Protein AF-A0A9D5KEK4-F1 (afdb_monomer_lite)

pLDDT: mean 74.72, std 20.8, range [31.23, 97.44]

Radius of gyration: 23.12 Å; chains: 1; bounding box: 61×32×65 Å

Structure (mmCIF, N/CA/C/O backbone):
data_AF-A0A9D5KEK4-F1
#
_entry.id   AF-A0A9D5KEK4-F1
#
loop_
_atom_site.group_PDB
_atom_site.id
_atom_site.type_symbol
_atom_site.label_atom_id
_atom_site.label_alt_id
_atom_site.label_comp_id
_atom_site.label_asym_id
_atom_site.label_entity_id
_atom_site.label_seq_id
_atom_site.pdbx_PDB_ins_code
_atom_site.Cartn_x
_atom_site.Cartn_y
_atom_site.Cartn_z
_atom_site.occupancy
_atom_site.B_iso_or_equiv
_atom_site.auth_seq_id
_atom_site.auth_comp_id
_atom_site.auth_asym_id
_atom_site.auth_atom_id
_atom_site.pdbx_PDB_model_num
ATOM 1 N N . MET A 1 1 ? -48.066 13.139 40.649 1.00 48.78 1 MET A N 1
ATOM 2 C CA . MET A 1 1 ? -47.129 12.711 39.585 1.00 48.78 1 MET A CA 1
ATOM 3 C C . MET A 1 1 ? -46.039 11.845 40.211 1.00 48.78 1 MET A C 1
ATOM 5 O O . MET A 1 1 ? -45.263 12.362 41.004 1.00 48.78 1 MET A O 1
ATOM 9 N N . LYS A 1 2 ? -46.014 10.528 39.958 1.00 44.62 2 LYS A N 1
ATOM 10 C CA . LYS A 1 2 ? -44.965 9.641 40.497 1.00 44.62 2 LYS A CA 1
ATOM 11 C C . LYS A 1 2 ? -43.700 9.808 39.648 1.00 44.62 2 LYS A C 1
ATOM 13 O O . LYS A 1 2 ? -43.729 9.503 38.459 1.00 44.62 2 LYS A O 1
ATOM 18 N N . LYS A 1 3 ? -42.611 10.319 40.236 1.00 53.19 3 LYS A N 1
ATOM 19 C CA . LYS A 1 3 ? -41.287 10.326 39.596 1.00 53.19 3 LYS A CA 1
ATOM 20 C C . LYS A 1 3 ? -40.907 8.869 39.316 1.00 53.19 3 LYS A C 1
ATOM 22 O O . LYS A 1 3 ? -40.836 8.079 40.253 1.00 53.19 3 LYS A O 1
ATOM 27 N N . LYS A 1 4 ? -40.703 8.502 38.046 1.00 56.31 4 LYS A N 1
ATOM 28 C CA . LYS A 1 4 ? -40.084 7.218 37.692 1.00 56.31 4 LYS A CA 1
ATOM 29 C C . LYS A 1 4 ? -38.668 7.241 38.266 1.00 56.31 4 LYS A C 1
ATOM 31 O O . LYS A 1 4 ? -37.812 7.949 37.746 1.00 56.31 4 LYS A O 1
ATOM 36 N N . GLN A 1 5 ? -38.449 6.537 39.373 1.00 57.06 5 GLN A N 1
ATOM 37 C CA . GLN A 1 5 ? -37.105 6.248 39.858 1.00 57.06 5 GLN A CA 1
ATOM 38 C C . GLN A 1 5 ? -36.418 5.409 38.785 1.00 57.06 5 GLN A C 1
ATOM 40 O O . GLN A 1 5 ? -36.847 4.294 38.494 1.00 57.06 5 GLN A O 1
ATOM 45 N N . VAL A 1 6 ? -35.396 5.983 38.152 1.00 58.31 6 VAL A N 1
ATOM 46 C CA . VAL A 1 6 ? -34.471 5.211 37.324 1.00 58.31 6 VAL A CA 1
ATOM 47 C C . VAL A 1 6 ? -33.789 4.220 38.274 1.00 58.31 6 VAL A C 1
ATOM 49 O O . VAL A 1 6 ? -33.265 4.667 39.297 1.00 58.31 6 VAL A O 1
ATOM 52 N N . PRO A 1 7 ? -33.840 2.903 38.013 1.00 56.53 7 PRO A N 1
ATOM 53 C CA . PRO A 1 7 ? -33.252 1.914 38.908 1.00 56.53 7 PRO A CA 1
ATOM 54 C C . PRO A 1 7 ? -31.764 2.204 39.124 1.00 56.53 7 PRO A C 1
ATOM 56 O O . PRO A 1 7 ? -31.010 2.295 38.161 1.00 56.53 7 PRO A O 1
ATOM 59 N N . THR A 1 8 ? -31.325 2.321 40.377 1.00 55.31 8 THR A N 1
ATOM 60 C CA . THR A 1 8 ? -29.922 2.580 40.755 1.00 55.31 8 THR A CA 1
ATOM 61 C C . THR A 1 8 ? -28.940 1.544 40.172 1.00 55.31 8 THR A C 1
ATOM 63 O O . THR A 1 8 ? -27.781 1.872 39.935 1.00 55.31 8 THR A O 1
ATOM 66 N N . GLN A 1 9 ? -29.414 0.332 39.850 1.00 57.62 9 GLN A N 1
ATOM 67 C CA . GLN A 1 9 ? -28.657 -0.726 39.157 1.00 57.62 9 GLN A CA 1
ATOM 68 C C . GLN A 1 9 ? -28.170 -0.336 37.749 1.00 57.62 9 GLN A C 1
ATOM 70 O O . GLN A 1 9 ? -27.091 -0.746 37.339 1.00 57.62 9 GLN A O 1
ATOM 75 N N . LEU A 1 10 ? -28.893 0.52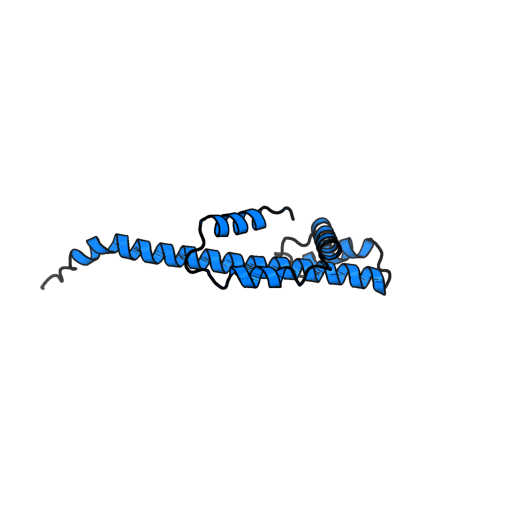6 37.022 1.00 58.00 10 LEU A N 1
ATOM 76 C CA . LEU A 1 10 ? -28.435 1.010 35.709 1.00 58.00 10 LEU A CA 1
ATOM 77 C C . LEU A 1 10 ? -27.110 1.779 35.804 1.00 58.00 10 LEU A C 1
ATOM 79 O O . LEU A 1 10 ? -26.331 1.764 34.857 1.00 58.00 10 LEU A O 1
ATOM 83 N N . PHE A 1 11 ? -26.844 2.438 36.935 1.00 59.72 11 PHE A N 1
ATOM 84 C CA . PHE A 1 11 ? -25.613 3.199 37.142 1.00 59.72 11 PHE A CA 1
ATOM 85 C C . PHE A 1 11 ? -24.455 2.338 37.667 1.00 59.72 11 PHE A C 1
ATOM 87 O O . PHE A 1 11 ? -23.307 2.664 37.365 1.00 59.72 11 PHE A O 1
ATOM 94 N N . SER A 1 12 ? -24.721 1.247 38.403 1.00 67.62 12 SER A N 1
ATOM 95 C CA . SER A 1 12 ? -23.669 0.309 38.840 1.00 67.62 12 SER A CA 1
ATOM 96 C C . SER A 1 12 ? -23.114 -0.518 37.686 1.00 67.62 12 SER A C 1
ATOM 98 O O . SER A 1 12 ? -21.916 -0.786 37.652 1.00 67.62 12 SER A O 1
ATOM 100 N N . ASP A 1 13 ? -23.968 -0.866 36.722 1.00 83.12 13 ASP A N 1
ATOM 101 C CA . ASP A 1 13 ? -23.608 -1.770 35.624 1.00 83.12 13 ASP A CA 1
ATOM 102 C C . ASP A 1 13 ? -23.098 -1.003 34.392 1.00 83.12 13 ASP A C 1
ATOM 104 O O . ASP A 1 13 ? -22.471 -1.570 33.494 1.00 83.12 13 ASP A O 1
ATOM 108 N N . TYR A 1 14 ? -23.303 0.318 34.364 1.00 91.25 14 TYR A N 1
ATOM 109 C CA . TYR A 1 14 ? -22.871 1.190 33.275 1.00 91.25 14 TYR A CA 1
ATOM 110 C C . TYR A 1 14 ? -21.358 1.143 32.990 1.00 91.25 14 TYR A C 1
ATOM 112 O O . TYR A 1 14 ? -21.000 1.073 31.815 1.00 91.25 14 TYR A O 1
ATOM 120 N N . PRO A 1 15 ? -20.437 1.146 33.981 1.00 92.31 15 PRO A N 1
ATOM 121 C CA . PRO A 1 15 ? -19.005 1.027 33.703 1.00 92.31 15 PRO A CA 1
ATOM 122 C C . PRO A 1 15 ? -18.634 -0.290 33.010 1.00 92.31 15 PRO A C 1
ATOM 124 O O . PRO A 1 15 ? -17.781 -0.281 32.122 1.00 92.31 15 PRO A O 1
ATOM 127 N N . ALA A 1 16 ? -19.290 -1.397 33.374 1.00 91.88 16 ALA A N 1
ATOM 128 C CA . ALA A 1 16 ? -19.087 -2.695 32.734 1.00 91.88 16 ALA A CA 1
ATOM 129 C C . ALA A 1 16 ? -19.624 -2.689 31.295 1.00 91.88 16 ALA A C 1
ATOM 131 O O . ALA A 1 16 ? -18.895 -3.041 30.369 1.00 91.88 16 ALA A O 1
ATOM 132 N N . PHE A 1 17 ? -20.845 -2.182 31.093 1.00 92.00 17 PHE A N 1
ATOM 133 C CA . PHE A 1 17 ? -21.439 -1.997 29.766 1.00 92.00 17 PHE A CA 1
ATOM 134 C C . PHE A 1 17 ? -20.573 -1.104 28.861 1.00 92.00 17 PHE A C 1
ATOM 136 O O . PHE A 1 17 ? -20.270 -1.454 27.721 1.00 92.00 17 PHE A O 1
ATOM 143 N N . LEU A 1 18 ? -20.100 0.034 29.376 1.00 94.69 18 LEU A N 1
ATOM 144 C CA . LEU A 1 18 ? -19.199 0.935 28.659 1.00 94.69 18 LEU A CA 1
ATOM 145 C C . LEU A 1 18 ? -17.851 0.271 28.347 1.00 94.69 18 LEU A C 1
ATOM 147 O O . LEU A 1 18 ? -17.285 0.513 27.279 1.00 94.69 18 LEU A O 1
ATOM 151 N N . GLY A 1 19 ? -17.334 -0.555 29.259 1.00 95.38 19 GLY A N 1
ATOM 152 C CA . GLY A 1 19 ? -16.145 -1.375 29.036 1.00 95.38 19 GLY A CA 1
ATOM 153 C C . GLY A 1 19 ? -16.322 -2.323 27.851 1.00 95.38 19 GLY A C 1
ATOM 154 O O . GLY A 1 19 ? -15.487 -2.329 26.949 1.00 95.38 19 GLY A O 1
ATOM 155 N N . GLU A 1 20 ? -17.447 -3.037 27.797 1.00 95.44 20 GLU A N 1
ATOM 156 C CA . GLU A 1 20 ? -17.766 -3.948 26.696 1.00 95.44 20 GLU A CA 1
ATOM 157 C C . GLU A 1 20 ? -17.872 -3.213 25.350 1.00 95.44 20 GLU A C 1
ATOM 159 O O . GLU A 1 20 ? -17.299 -3.646 24.347 1.00 95.44 20 GLU A O 1
ATOM 164 N N . ILE A 1 21 ? -18.551 -2.061 25.319 1.00 96.19 21 ILE A N 1
ATOM 165 C CA . ILE A 1 21 ? -18.666 -1.247 24.102 1.00 96.19 21 ILE A CA 1
ATOM 166 C C . ILE A 1 21 ? -17.293 -0.746 23.637 1.00 96.19 21 ILE A C 1
ATOM 168 O O . ILE A 1 21 ? -16.984 -0.828 22.446 1.00 96.19 21 ILE A O 1
ATOM 172 N N . ARG A 1 22 ? -16.440 -0.263 24.550 1.00 95.62 22 ARG A N 1
ATOM 173 C CA . ARG A 1 22 ? -15.076 0.178 24.208 1.00 95.62 22 ARG A CA 1
ATOM 174 C C . ARG A 1 22 ? -14.245 -0.952 23.616 1.00 95.62 22 ARG A C 1
ATOM 176 O O . ARG A 1 22 ? -13.535 -0.717 22.640 1.00 95.62 22 ARG A O 1
ATOM 183 N N . GLU A 1 23 ? -14.344 -2.153 24.176 1.00 94.56 23 GLU A N 1
ATOM 184 C CA . GLU A 1 23 ? -13.596 -3.308 23.682 1.00 94.56 23 GLU A CA 1
ATOM 185 C C . GLU A 1 23 ? -14.050 -3.703 22.274 1.00 94.56 23 GLU A C 1
ATOM 187 O O . GLU A 1 23 ? -13.234 -3.858 21.365 1.00 94.56 23 GLU A O 1
ATOM 192 N N . ARG A 1 24 ? -15.367 -3.736 22.036 1.00 93.69 24 ARG A N 1
ATOM 193 C CA . ARG A 1 24 ? -15.931 -3.986 20.701 1.00 93.69 24 ARG A CA 1
ATOM 194 C C . ARG A 1 24 ? -15.471 -2.943 19.677 1.00 93.69 24 ARG A C 1
ATOM 196 O O . ARG A 1 24 ? -15.128 -3.320 18.555 1.00 93.69 24 ARG A O 1
ATOM 203 N N . ILE A 1 25 ? -15.422 -1.661 20.053 1.00 87.88 25 ILE A N 1
ATOM 204 C CA . ILE A 1 25 ? -14.928 -0.575 19.187 1.00 87.88 25 ILE A CA 1
ATOM 205 C C . ILE A 1 25 ? -13.452 -0.787 18.841 1.00 87.88 25 ILE A C 1
ATOM 207 O O . ILE A 1 25 ? -13.101 -0.767 17.662 1.00 87.88 25 ILE A O 1
ATOM 211 N N . ARG A 1 26 ? -12.593 -1.029 19.838 1.00 88.19 26 ARG A N 1
ATOM 212 C CA . ARG A 1 26 ? -11.154 -1.253 19.620 1.00 88.19 26 ARG A CA 1
ATOM 213 C C . ARG A 1 26 ? -10.909 -2.458 18.724 1.00 88.19 26 ARG A C 1
ATOM 215 O O . ARG A 1 26 ? -10.183 -2.362 17.740 1.00 88.19 26 ARG A O 1
ATOM 222 N N . SER A 1 27 ? -11.583 -3.565 19.015 1.00 83.69 27 SER A N 1
ATOM 223 C CA . SER A 1 27 ? -11.511 -4.788 18.223 1.00 83.69 27 SER A CA 1
ATOM 224 C C . SER A 1 27 ? -11.941 -4.551 16.765 1.00 83.69 27 SER A C 1
ATOM 226 O O . SER A 1 27 ? -11.284 -5.015 15.832 1.00 83.69 27 SER A O 1
ATOM 228 N N . ALA A 1 28 ? -13.007 -3.774 16.542 1.00 82.94 28 ALA A N 1
ATOM 229 C CA . ALA A 1 28 ? -13.450 -3.402 15.199 1.00 82.94 28 ALA A CA 1
ATOM 230 C C . ALA A 1 28 ? -12.440 -2.508 14.463 1.00 82.94 28 ALA A C 1
ATOM 232 O O . ALA A 1 28 ? -12.171 -2.749 13.287 1.00 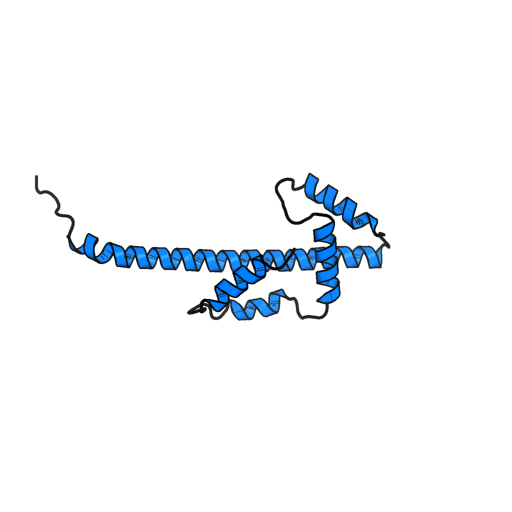82.94 28 ALA A O 1
ATOM 233 N N . GLN A 1 29 ? -11.847 -1.524 15.145 1.00 78.94 29 GLN A N 1
ATOM 234 C CA . GLN A 1 29 ? -10.809 -0.660 14.573 1.00 78.94 29 GLN A CA 1
ATOM 235 C C . GLN A 1 29 ? -9.569 -1.457 14.165 1.00 78.94 29 GLN A C 1
ATOM 237 O O . GLN A 1 29 ? -9.068 -1.273 13.062 1.00 78.94 29 GLN A O 1
ATOM 242 N N . VAL A 1 30 ? -9.114 -2.387 15.009 1.00 83.38 30 VAL A N 1
ATOM 243 C CA . VAL A 1 30 ? -7.972 -3.258 14.702 1.00 83.38 30 VAL A CA 1
ATOM 244 C C . VAL A 1 30 ? -8.247 -4.095 13.452 1.00 83.38 30 VAL A C 1
ATOM 246 O O . VAL A 1 30 ? -7.432 -4.100 12.530 1.00 83.38 30 VAL A O 1
ATOM 249 N N . ARG A 1 31 ? -9.417 -4.746 13.365 1.00 84.81 31 ARG A N 1
ATOM 250 C CA . ARG A 1 31 ? -9.802 -5.511 12.165 1.00 84.81 31 ARG A CA 1
ATOM 251 C C . ARG A 1 31 ? -9.854 -4.641 10.911 1.00 84.81 31 ARG A C 1
ATOM 253 O O . ARG A 1 31 ? -9.369 -5.064 9.866 1.00 84.81 31 ARG A O 1
ATOM 260 N N . ALA A 1 32 ? -10.415 -3.436 11.013 1.00 74.06 32 ALA A N 1
ATOM 261 C CA . ALA A 1 32 ? -10.476 -2.502 9.894 1.00 74.06 32 ALA A CA 1
ATOM 262 C C . ALA A 1 32 ? -9.070 -2.095 9.423 1.00 74.06 32 ALA A C 1
ATOM 264 O O . 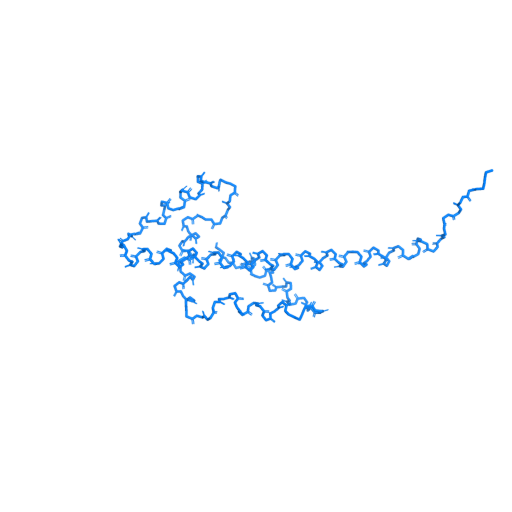ALA A 1 32 ? -8.786 -2.165 8.230 1.00 74.06 32 ALA A O 1
ATOM 265 N N . SER A 1 33 ? -8.170 -1.757 10.351 1.00 76.50 33 SER A N 1
ATOM 266 C CA . SER A 1 33 ? -6.779 -1.419 10.036 1.00 76.50 33 SER A CA 1
ATOM 267 C C . SER A 1 33 ? -6.041 -2.574 9.359 1.00 76.50 33 SER A C 1
ATOM 269 O O . SER A 1 33 ? -5.328 -2.352 8.385 1.00 76.50 33 SER A O 1
ATOM 271 N N . PHE A 1 34 ? -6.238 -3.815 9.816 1.00 80.44 34 PHE A N 1
ATOM 272 C CA . PHE A 1 34 ? -5.656 -4.988 9.159 1.00 80.44 34 PHE A CA 1
ATOM 273 C C . PHE A 1 34 ? -6.169 -5.184 7.734 1.00 80.44 34 PHE A C 1
ATOM 275 O O . PHE A 1 34 ? -5.368 -5.430 6.834 1.00 80.44 34 PHE A O 1
ATOM 282 N N . ALA A 1 35 ? -7.481 -5.056 7.523 1.00 79.62 35 ALA A N 1
ATOM 283 C CA . ALA A 1 35 ? -8.073 -5.182 6.196 1.00 79.62 35 ALA A CA 1
ATOM 284 C C . ALA A 1 35 ? -7.526 -4.110 5.240 1.00 79.62 35 ALA A C 1
ATOM 286 O O . ALA A 1 35 ? -7.073 -4.439 4.148 1.00 79.62 35 ALA A O 1
ATOM 287 N N . VAL A 1 36 ? -7.474 -2.848 5.678 1.00 80.62 36 VAL A N 1
ATOM 288 C CA . VAL A 1 36 ? -6.913 -1.744 4.882 1.00 80.62 36 VAL A CA 1
ATOM 289 C C . VAL A 1 36 ? -5.432 -1.972 4.577 1.00 80.62 36 VAL A C 1
ATOM 291 O O . VAL A 1 36 ? -5.017 -1.835 3.429 1.00 80.62 36 VAL A O 1
ATOM 294 N N . ASN A 1 37 ? -4.630 -2.367 5.569 1.00 82.88 37 ASN A N 1
ATOM 295 C CA . ASN A 1 37 ? -3.203 -2.624 5.367 1.00 82.88 37 ASN A CA 1
ATOM 296 C C . ASN A 1 37 ? -2.957 -3.778 4.387 1.00 82.88 37 ASN A C 1
ATOM 298 O O . ASN A 1 37 ? -2.042 -3.694 3.569 1.00 82.88 37 ASN A O 1
ATOM 302 N N . ARG A 1 38 ? -3.778 -4.835 4.437 1.00 82.88 38 ARG A N 1
ATOM 303 C CA . ARG A 1 38 ? -3.712 -5.955 3.488 1.00 82.88 38 ARG A CA 1
ATOM 304 C C . ARG A 1 38 ? -3.938 -5.472 2.057 1.00 82.88 38 ARG A C 1
ATOM 306 O O . ARG A 1 38 ? -3.122 -5.774 1.189 1.00 82.88 38 ARG A O 1
ATOM 313 N N . GLU A 1 39 ? -4.986 -4.683 1.831 1.00 86.06 39 GLU A N 1
ATOM 314 C CA . GLU A 1 39 ? -5.282 -4.129 0.505 1.00 86.06 39 GLU A CA 1
ATOM 315 C C . GLU A 1 39 ? -4.183 -3.171 0.021 1.00 86.06 39 GLU A C 1
ATOM 317 O O . GLU A 1 39 ? -3.785 -3.230 -1.140 1.00 86.06 39 GLU A O 1
ATOM 322 N N . LEU A 1 40 ? -3.613 -2.344 0.905 1.00 86.62 40 LEU A N 1
ATOM 323 C CA . LEU A 1 40 ? -2.500 -1.455 0.550 1.00 86.62 40 LEU A CA 1
ATOM 324 C C . LEU A 1 40 ? -1.242 -2.226 0.131 1.00 86.62 40 LEU A C 1
ATOM 326 O O . LEU A 1 40 ? -0.621 -1.887 -0.876 1.00 86.62 40 LEU A O 1
ATOM 330 N N . ILE A 1 41 ? -0.868 -3.272 0.872 1.00 86.56 41 ILE A N 1
ATOM 331 C CA . ILE A 1 41 ? 0.290 -4.112 0.532 1.00 86.56 41 ILE A CA 1
ATOM 332 C C . ILE A 1 41 ? 0.072 -4.795 -0.821 1.00 86.56 41 ILE A C 1
ATOM 334 O O . ILE A 1 41 ? 0.985 -4.810 -1.651 1.00 86.56 41 ILE A O 1
ATOM 338 N N . GLN A 1 42 ? -1.130 -5.328 -1.056 1.00 87.81 42 GLN A N 1
ATOM 339 C CA . GLN A 1 42 ? -1.474 -5.965 -2.324 1.00 87.81 42 GLN A CA 1
ATOM 340 C C . GLN A 1 42 ? -1.413 -4.963 -3.482 1.00 87.81 42 GLN A C 1
ATOM 342 O O . GLN A 1 42 ? -0.766 -5.236 -4.491 1.00 87.81 42 GLN A O 1
ATOM 347 N N . LEU A 1 43 ? -1.995 -3.773 -3.311 1.00 90.69 43 LEU A N 1
ATOM 348 C CA . LEU A 1 43 ? -1.954 -2.703 -4.305 1.00 90.69 43 LEU A CA 1
ATOM 349 C C . LEU A 1 43 ? -0.514 -2.308 -4.654 1.00 90.69 43 LEU A C 1
ATOM 351 O O . LEU A 1 43 ? -0.168 -2.181 -5.826 1.00 90.69 43 LEU A O 1
ATOM 355 N N . TYR A 1 44 ? 0.351 -2.139 -3.656 1.00 92.69 44 TYR A N 1
ATOM 356 C CA . TYR A 1 44 ? 1.750 -1.773 -3.880 1.00 92.69 44 TYR A CA 1
ATOM 357 C C . TYR A 1 44 ? 2.535 -2.868 -4.604 1.00 92.69 44 TYR A C 1
ATOM 359 O O . TYR A 1 44 ? 3.348 -2.564 -5.480 1.00 92.69 44 TYR A O 1
ATOM 367 N N . TRP A 1 45 ? 2.277 -4.138 -4.284 1.00 91.44 45 TRP A N 1
ATOM 368 C CA . TRP A 1 45 ? 2.861 -5.263 -5.011 1.00 91.44 45 TRP A CA 1
ATOM 369 C C . TRP A 1 45 ? 2.391 -5.292 -6.473 1.00 91.44 45 TRP A C 1
ATOM 371 O O . TRP A 1 45 ? 3.204 -5.445 -7.386 1.00 91.44 45 TRP A O 1
ATOM 381 N N . ASP A 1 46 ? 1.094 -5.081 -6.704 1.00 94.88 46 ASP A N 1
ATOM 382 C CA . ASP A 1 46 ? 0.473 -5.054 -8.031 1.00 94.88 46 ASP A CA 1
ATOM 383 C C . ASP A 1 46 ? 1.023 -3.916 -8.897 1.00 94.88 46 ASP A C 1
ATOM 385 O O . ASP A 1 46 ? 1.393 -4.134 -10.052 1.00 94.88 46 ASP A O 1
ATOM 389 N N . VAL A 1 47 ? 1.158 -2.714 -8.336 1.00 94.94 47 VAL A N 1
ATOM 390 C CA . VAL A 1 47 ? 1.771 -1.572 -9.029 1.00 94.94 47 VAL A CA 1
ATOM 391 C C . VAL A 1 47 ? 3.228 -1.872 -9.378 1.00 94.94 47 VAL A C 1
ATOM 393 O O . VAL A 1 47 ? 3.649 -1.649 -10.513 1.00 94.94 47 VAL A O 1
ATOM 396 N N . GLY A 1 48 ? 3.995 -2.442 -8.444 1.00 93.94 48 GLY A N 1
ATOM 397 C CA . GLY A 1 48 ? 5.367 -2.876 -8.704 1.00 93.94 48 GLY A CA 1
ATOM 398 C C . GLY A 1 48 ? 5.469 -3.879 -9.855 1.00 93.94 48 GLY A C 1
ATOM 399 O O . GLY A 1 48 ? 6.317 -3.724 -10.738 1.00 93.94 48 GLY A O 1
ATOM 400 N N . ARG A 1 49 ? 4.563 -4.863 -9.882 1.00 94.69 49 ARG A N 1
ATOM 401 C CA . ARG A 1 49 ? 4.437 -5.864 -10.950 1.00 94.69 49 ARG A CA 1
ATOM 402 C C . ARG A 1 49 ? 4.173 -5.233 -12.308 1.00 94.69 49 ARG A C 1
ATOM 404 O O . ARG A 1 49 ? 4.844 -5.589 -13.275 1.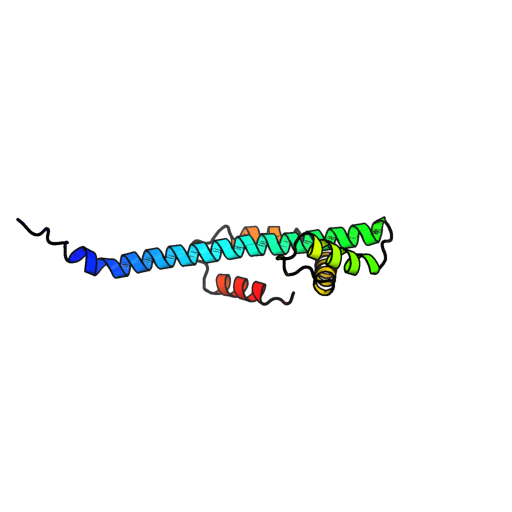00 94.69 49 ARG A O 1
ATOM 411 N N . LEU A 1 50 ? 3.225 -4.300 -12.379 1.00 94.75 50 LEU A N 1
ATOM 412 C CA . LEU A 1 50 ? 2.888 -3.597 -13.618 1.00 94.75 50 LEU A CA 1
ATOM 413 C C . LEU A 1 50 ? 4.070 -2.773 -14.133 1.00 94.75 50 LEU A C 1
ATOM 415 O O . LEU A 1 50 ? 4.381 -2.835 -15.321 1.00 94.75 50 LEU A O 1
ATOM 419 N N . ILE A 1 51 ? 4.775 -2.067 -13.242 1.00 93.62 51 ILE A N 1
ATOM 420 C CA . ILE A 1 51 ? 5.970 -1.304 -13.618 1.00 93.62 51 ILE A CA 1
ATOM 421 C C . ILE A 1 51 ? 7.024 -2.239 -14.220 1.00 93.62 51 ILE A C 1
ATOM 423 O O . ILE A 1 51 ? 7.478 -1.983 -15.331 1.00 93.62 51 ILE A O 1
ATOM 427 N N . VAL A 1 52 ? 7.396 -3.328 -13.533 1.00 92.00 52 VAL A N 1
ATOM 428 C CA . VAL A 1 52 ? 8.399 -4.279 -14.053 1.00 92.00 52 VAL A CA 1
ATOM 429 C C . VAL A 1 52 ? 7.956 -4.866 -15.395 1.00 92.00 52 VAL A C 1
ATOM 431 O O . VAL A 1 52 ? 8.722 -4.834 -16.353 1.00 92.00 52 VAL A O 1
ATOM 434 N N . SER A 1 53 ? 6.702 -5.312 -15.502 1.00 90.19 53 SER A N 1
ATOM 435 C CA . SER A 1 53 ? 6.177 -5.930 -16.723 1.00 90.19 53 SER A CA 1
ATOM 436 C C . SER A 1 53 ? 6.256 -5.007 -17.942 1.00 90.19 53 SER A C 1
ATOM 438 O O . SER A 1 53 ? 6.644 -5.456 -19.022 1.00 90.19 53 SER A O 1
ATOM 440 N N . VAL A 1 54 ? 5.933 -3.721 -17.790 1.00 88.44 54 VAL A N 1
ATOM 441 C CA . VAL A 1 54 ? 5.991 -2.755 -18.899 1.00 88.44 54 VAL A CA 1
ATOM 442 C C . VAL A 1 54 ? 7.434 -2.374 -19.247 1.00 88.44 54 VAL A C 1
ATOM 444 O O . VAL A 1 54 ? 7.756 -2.222 -20.428 1.00 88.44 54 VAL A O 1
ATOM 447 N N . GLN A 1 55 ? 8.323 -2.262 -18.251 1.00 88.81 55 GLN A N 1
ATOM 448 C CA . GLN A 1 55 ? 9.749 -2.024 -18.509 1.00 88.81 55 GLN A CA 1
ATOM 449 C C . GLN A 1 55 ? 10.389 -3.191 -19.277 1.00 88.81 55 GLN A C 1
ATOM 451 O O . GLN A 1 55 ? 11.158 -2.941 -20.204 1.00 88.81 55 GLN A O 1
ATOM 456 N N . ASP A 1 56 ? 10.026 -4.433 -18.945 1.00 85.06 5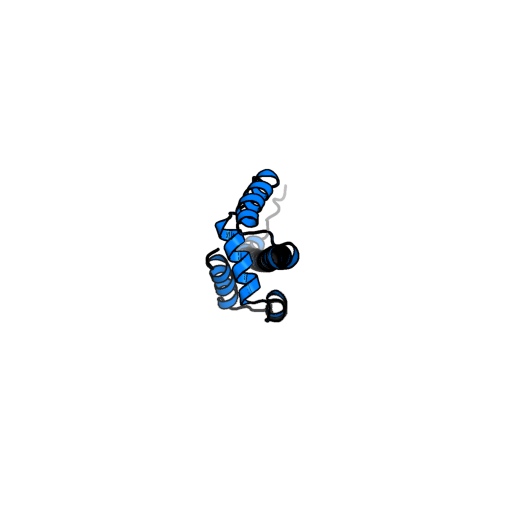6 ASP A N 1
ATOM 457 C CA . ASP A 1 56 ? 10.572 -5.640 -19.577 1.00 85.06 56 ASP A CA 1
ATOM 458 C C . ASP A 1 56 ? 10.001 -5.890 -20.986 1.00 85.06 56 ASP A C 1
ATOM 460 O O . ASP A 1 56 ? 10.722 -6.342 -21.872 1.00 85.06 56 ASP A O 1
ATOM 464 N N . SER A 1 57 ? 8.712 -5.602 -21.212 1.00 81.06 57 SER A N 1
ATOM 465 C CA . SER A 1 57 ? 8.026 -5.923 -22.479 1.00 81.06 57 SER A CA 1
ATOM 466 C C . SER A 1 57 ? 8.131 -4.838 -23.550 1.00 81.06 57 SER A C 1
ATOM 468 O O . SER A 1 57 ? 8.269 -5.155 -24.729 1.00 81.06 57 SER A O 1
ATOM 470 N N . VAL A 1 58 ? 8.059 -3.562 -23.162 1.00 76.19 58 VAL A N 1
ATOM 471 C CA . VAL A 1 58 ? 7.989 -2.427 -24.104 1.00 76.19 58 VAL A CA 1
ATOM 472 C C . VAL A 1 58 ? 9.273 -1.591 -24.078 1.00 76.19 58 VAL A C 1
ATOM 474 O O . VAL A 1 58 ? 9.424 -0.645 -24.849 1.00 76.19 58 VAL A O 1
ATOM 477 N N . GLY A 1 59 ? 10.217 -1.909 -23.185 1.00 73.38 59 GLY A N 1
ATOM 478 C CA . GLY A 1 59 ? 11.481 -1.181 -23.065 1.00 73.38 59 GLY A CA 1
ATOM 479 C C . GLY A 1 59 ? 11.306 0.246 -22.546 1.00 73.38 59 GLY A C 1
ATOM 480 O O . GLY A 1 59 ? 12.142 1.112 -22.814 1.00 73.38 59 GLY A O 1
ATOM 481 N N . TRP A 1 60 ? 10.217 0.527 -21.819 1.00 77.50 60 TRP A N 1
ATOM 482 C CA . TRP A 1 60 ? 10.006 1.837 -21.209 1.00 77.50 60 TRP A CA 1
ATOM 483 C C . TRP A 1 60 ? 11.131 2.095 -20.202 1.00 77.50 60 TRP A C 1
ATOM 485 O O . TRP A 1 60 ? 11.205 1.485 -19.134 1.00 77.50 60 TRP A O 1
ATOM 495 N N . GLY A 1 61 ? 12.054 2.981 -20.579 1.00 77.50 61 GLY A N 1
ATOM 496 C CA . GLY A 1 61 ? 13.239 3.294 -19.790 1.00 77.50 61 GLY A CA 1
ATOM 497 C C . GLY A 1 61 ? 12.912 3.889 -18.416 1.00 77.50 61 GLY A C 1
ATOM 498 O O . GLY A 1 61 ? 11.765 3.988 -17.980 1.00 77.50 61 GLY A O 1
ATOM 499 N N . LYS A 1 62 ? 13.946 4.357 -17.710 1.00 75.88 62 LYS A N 1
ATOM 500 C CA . LYS A 1 62 ? 13.819 4.884 -16.336 1.00 75.88 62 LYS A CA 1
ATOM 501 C C . LYS A 1 62 ? 12.841 6.071 -16.191 1.00 75.88 62 LYS A C 1
ATOM 503 O O . LYS A 1 62 ? 12.424 6.355 -15.074 1.00 75.88 62 LYS A O 1
ATOM 508 N N . GLY A 1 63 ? 12.444 6.720 -17.291 1.00 84.81 63 GLY A N 1
ATOM 509 C CA . GLY A 1 63 ? 11.508 7.852 -17.314 1.00 84.81 63 GLY A CA 1
ATOM 510 C C . GLY A 1 63 ? 10.030 7.513 -17.070 1.00 84.81 63 GLY A C 1
ATOM 511 O O . GLY A 1 63 ? 9.244 8.431 -16.855 1.00 84.81 63 GLY A O 1
ATOM 512 N N . VAL A 1 64 ? 9.635 6.231 -17.052 1.00 90.31 64 VAL A N 1
ATOM 513 C CA . VAL A 1 64 ? 8.235 5.853 -16.766 1.00 90.31 64 VAL A CA 1
ATOM 514 C C . VAL A 1 64 ? 7.806 6.226 -15.345 1.00 90.31 64 VAL A C 1
ATOM 516 O O . VAL A 1 64 ? 6.689 6.690 -15.151 1.00 90.31 64 VAL A O 1
ATOM 519 N N . ILE A 1 65 ? 8.689 6.063 -14.355 1.00 93.56 65 ILE A N 1
ATOM 520 C CA . ILE A 1 65 ? 8.349 6.284 -12.943 1.00 93.56 65 ILE A CA 1
ATOM 521 C C . ILE A 1 65 ? 8.046 7.767 -12.654 1.00 93.56 65 ILE A C 1
ATOM 523 O O . ILE A 1 65 ? 6.998 8.027 -12.062 1.00 93.56 65 ILE A O 1
ATOM 527 N N . PRO A 1 66 ? 8.880 8.735 -13.093 1.00 95.19 66 PRO A N 1
ATOM 528 C CA . PRO A 1 66 ? 8.564 10.157 -12.965 1.00 95.19 66 PRO A CA 1
ATOM 529 C C . PRO A 1 66 ? 7.223 10.549 -13.577 1.00 95.19 66 PRO A C 1
ATOM 531 O O . PRO A 1 66 ? 6.412 11.221 -12.940 1.00 95.19 66 PRO A O 1
ATOM 534 N N . ARG A 1 67 ? 6.958 10.075 -14.800 1.00 94.38 67 ARG A N 1
ATOM 535 C CA . ARG A 1 67 ? 5.701 10.358 -15.492 1.00 94.38 67 ARG A CA 1
ATOM 536 C C . ARG A 1 67 ? 4.504 9.776 -14.743 1.00 94.38 67 ARG A C 1
ATOM 538 O O . ARG A 1 67 ? 3.553 10.497 -14.481 1.00 94.38 67 ARG A O 1
ATOM 545 N N . LEU A 1 68 ? 4.590 8.512 -14.332 1.00 94.88 68 LEU A N 1
ATOM 546 C CA . LEU A 1 68 ? 3.521 7.839 -13.598 1.00 94.88 68 LEU A CA 1
ATOM 547 C C . LEU A 1 68 ? 3.212 8.537 -12.265 1.00 94.88 68 LEU A C 1
ATOM 549 O O . LEU A 1 68 ? 2.048 8.703 -11.922 1.00 94.88 68 LEU A O 1
ATOM 553 N N . ALA A 1 69 ? 4.232 8.989 -11.530 1.00 95.69 69 ALA A N 1
ATOM 554 C CA . ALA A 1 69 ? 4.023 9.739 -10.291 1.00 95.69 69 ALA A CA 1
ATOM 555 C C . ALA A 1 69 ? 3.294 11.068 -10.532 1.00 95.69 69 ALA A C 1
ATOM 557 O O . ALA A 1 69 ? 2.428 11.455 -9.745 1.00 95.69 69 ALA A O 1
ATOM 558 N N . ALA A 1 70 ? 3.659 11.780 -11.602 1.00 96.69 70 ALA A N 1
ATOM 559 C CA . ALA A 1 70 ? 3.012 13.031 -11.968 1.00 96.69 70 ALA A CA 1
ATOM 560 C C . ALA A 1 70 ? 1.548 12.807 -12.367 1.00 96.69 70 ALA A C 1
ATOM 562 O O . ALA A 1 70 ? 0.681 13.504 -11.846 1.00 96.69 70 ALA A O 1
ATOM 563 N N . ASP A 1 71 ? 1.289 11.814 -13.219 1.00 97.19 71 ASP A N 1
ATOM 564 C CA . ASP A 1 71 ? -0.051 11.483 -13.705 1.00 97.19 71 ASP A CA 1
ATOM 565 C C . ASP A 1 71 ? -0.961 11.041 -12.541 1.00 97.19 71 ASP A C 1
ATOM 567 O O . ASP A 1 71 ? -2.024 11.623 -12.346 1.00 97.19 71 ASP A O 1
ATOM 571 N N . ILE A 1 72 ? -0.500 10.133 -11.665 1.00 96.06 72 ILE A N 1
ATOM 572 C CA . ILE A 1 72 ? -1.274 9.694 -10.485 1.00 96.06 72 ILE A CA 1
ATOM 573 C C . ILE A 1 72 ? -1.609 10.868 -9.560 1.00 96.06 72 ILE A C 1
ATOM 575 O O . ILE A 1 72 ? -2.722 10.952 -9.053 1.00 96.06 72 ILE A O 1
ATOM 579 N N . ARG A 1 73 ? -0.668 11.787 -9.323 1.00 94.25 73 ARG A N 1
ATOM 580 C CA . ARG A 1 73 ? -0.921 12.960 -8.473 1.00 94.25 73 ARG A CA 1
ATOM 581 C C . ARG A 1 73 ? -1.936 13.922 -9.096 1.00 94.25 73 ARG A C 1
ATOM 583 O O . ARG A 1 73 ? -2.634 14.608 -8.357 1.00 94.25 73 ARG A O 1
ATOM 590 N N . ASN A 1 74 ? -1.984 14.011 -10.422 1.00 96.81 74 ASN A N 1
ATOM 591 C CA . ASN A 1 74 ? -2.954 14.856 -11.112 1.00 96.81 74 ASN A CA 1
ATOM 592 C C . ASN A 1 74 ? -4.359 14.242 -11.054 1.00 96.81 74 ASN A C 1
ATOM 594 O O . ASN A 1 74 ? -5.318 14.968 -10.803 1.00 96.81 74 ASN A O 1
ATOM 598 N N . ASP A 1 75 ? -4.460 12.924 -11.234 1.00 97.44 75 ASP A N 1
ATOM 599 C CA . ASP A 1 75 ? -5.735 12.202 -11.213 1.00 97.44 75 ASP A CA 1
ATOM 600 C C . ASP A 1 75 ? -6.282 12.019 -9.787 1.00 97.44 75 ASP A C 1
ATOM 602 O O . ASP A 1 75 ? -7.495 12.024 -9.584 1.00 97.44 75 ASP A O 1
ATOM 606 N N . PHE A 1 76 ? -5.392 11.902 -8.793 1.00 93.06 76 PHE A N 1
ATOM 607 C CA . PHE A 1 76 ? -5.730 11.679 -7.382 1.00 93.06 76 PHE A CA 1
ATOM 608 C C . PHE A 1 76 ? -4.947 12.624 -6.443 1.00 93.06 76 PHE A C 1
ATOM 610 O O . PHE A 1 76 ? -4.031 12.183 -5.737 1.00 93.06 76 PHE A O 1
ATOM 617 N N . PRO A 1 77 ? -5.272 13.931 -6.396 1.00 88.19 77 PRO A N 1
ATOM 618 C CA . PRO A 1 77 ? -4.493 14.926 -5.648 1.00 88.19 77 PRO A CA 1
ATOM 619 C C . PRO A 1 77 ? -4.438 14.698 -4.130 1.00 88.19 77 PRO A C 1
ATOM 621 O O . PRO A 1 77 ? -3.454 15.049 -3.474 1.00 88.19 77 PRO A O 1
ATOM 624 N N . GLU A 1 78 ? -5.488 14.120 -3.551 1.00 87.75 78 GLU A N 1
ATOM 625 C CA . GLU A 1 78 ? -5.575 13.776 -2.130 1.00 87.75 78 GLU A CA 1
ATOM 626 C C . GLU A 1 78 ? -4.817 12.493 -1.762 1.00 87.75 78 GLU A C 1
ATOM 628 O O . GLU A 1 78 ? -4.507 12.267 -0.585 1.00 87.75 78 GLU A O 1
ATOM 633 N N . LEU A 1 79 ? -4.496 11.657 -2.755 1.00 84.88 79 LEU A N 1
ATOM 634 C CA . LEU A 1 79 ? -3.873 10.361 -2.547 1.00 84.88 79 LEU A CA 1
ATOM 635 C C . LEU A 1 79 ? -2.374 10.518 -2.274 1.00 84.88 79 LEU A C 1
ATOM 637 O O . LEU A 1 79 ? -1.595 11.048 -3.067 1.00 84.88 79 LEU A O 1
ATOM 641 N N . ARG A 1 80 ? -1.944 10.010 -1.119 1.00 86.00 80 ARG A N 1
ATOM 642 C CA . ARG A 1 80 ? -0.534 9.980 -0.712 1.00 86.00 80 ARG A CA 1
ATOM 643 C C . ARG A 1 80 ? 0.064 8.604 -0.983 1.00 86.00 80 ARG A C 1
ATOM 645 O O . ARG A 1 80 ? -0.648 7.621 -1.128 1.00 86.00 80 ARG A O 1
ATOM 652 N N . GLY A 1 81 ? 1.392 8.531 -1.010 1.00 87.06 81 GLY A N 1
ATOM 653 C CA . GLY A 1 81 ? 2.109 7.257 -1.116 1.00 87.06 81 GLY A CA 1
ATOM 654 C C . GLY A 1 81 ? 2.579 6.881 -2.522 1.00 87.06 81 GLY A C 1
ATOM 655 O O . GLY A 1 81 ? 3.338 5.927 -2.633 1.00 87.06 81 GLY A O 1
ATOM 656 N N . PHE A 1 82 ? 2.255 7.663 -3.558 1.00 93.06 82 PHE A N 1
ATOM 657 C CA . PHE A 1 82 ? 2.619 7.393 -4.963 1.00 93.06 82 PHE A CA 1
ATOM 658 C C . PHE A 1 82 ? 3.651 8.381 -5.536 1.00 93.06 82 PHE A C 1
ATOM 660 O O . PHE A 1 82 ? 3.636 8.718 -6.716 1.00 93.06 82 PHE A O 1
ATOM 667 N N . SER A 1 83 ? 4.575 8.862 -4.698 1.00 93.38 83 SER A N 1
ATOM 668 C CA . SER A 1 83 ? 5.726 9.637 -5.181 1.00 93.38 83 SER A CA 1
ATOM 669 C C . SER A 1 83 ? 6.647 8.776 -6.053 1.00 93.38 83 SER A C 1
ATOM 671 O O . SER A 1 83 ? 6.657 7.552 -5.925 1.00 93.38 83 SER A O 1
ATOM 673 N N . GLU A 1 84 ? 7.499 9.400 -6.872 1.00 95.06 84 GLU A N 1
ATOM 674 C CA . GLU A 1 84 ? 8.496 8.682 -7.687 1.00 95.06 84 GLU A CA 1
ATOM 675 C C . GLU A 1 84 ? 9.331 7.701 -6.857 1.00 95.06 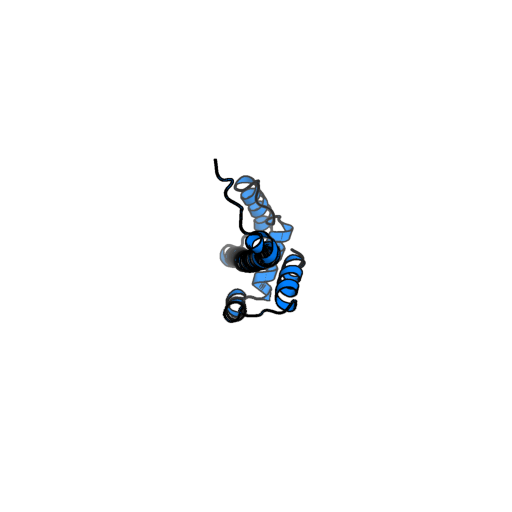84 GLU A C 1
ATOM 677 O O . GLU A 1 84 ? 9.536 6.547 -7.235 1.00 95.06 84 GLU A O 1
ATOM 682 N N . ARG A 1 85 ? 9.765 8.150 -5.672 1.00 93.56 85 ARG A N 1
ATOM 683 C CA . ARG A 1 85 ? 10.520 7.332 -4.721 1.00 93.56 85 ARG A CA 1
ATOM 684 C C . ARG A 1 85 ? 9.718 6.109 -4.279 1.00 93.56 85 ARG A C 1
ATOM 686 O O . ARG A 1 85 ? 10.271 5.013 -4.223 1.00 93.56 85 ARG A O 1
ATOM 693 N N . ASN A 1 86 ? 8.434 6.279 -3.973 1.00 94.69 86 ASN A N 1
ATOM 694 C CA . ASN A 1 86 ? 7.587 5.177 -3.530 1.00 94.69 86 ASN A CA 1
ATOM 695 C C . ASN A 1 86 ? 7.245 4.212 -4.660 1.00 94.69 86 ASN A C 1
ATOM 697 O O . ASN A 1 86 ? 7.326 3.011 -4.445 1.00 94.69 86 ASN A O 1
ATOM 701 N N . LEU A 1 87 ? 6.976 4.697 -5.871 1.00 95.56 87 LEU A N 1
ATOM 702 C CA . LEU A 1 87 ? 6.813 3.835 -7.045 1.00 95.56 87 LEU A CA 1
ATOM 703 C C . LEU A 1 87 ? 8.082 3.014 -7.320 1.00 95.56 87 LEU A C 1
ATOM 705 O O . LEU A 1 87 ? 8.009 1.822 -7.617 1.00 95.56 87 LEU A O 1
ATOM 709 N N . GLY A 1 88 ? 9.263 3.616 -7.146 1.00 93.94 88 GLY A N 1
ATOM 710 C CA . GLY A 1 88 ? 10.537 2.896 -7.199 1.00 93.94 88 GLY A CA 1
ATOM 711 C C . GLY A 1 88 ? 10.639 1.783 -6.150 1.00 93.94 88 GLY A C 1
ATOM 712 O O . GLY A 1 88 ? 11.112 0.688 -6.459 1.00 93.94 88 GLY A O 1
ATOM 713 N N . ARG A 1 89 ? 10.147 2.028 -4.931 1.00 94.56 89 ARG A N 1
ATOM 714 C CA . ARG A 1 89 ? 10.088 1.022 -3.859 1.00 94.56 89 ARG A CA 1
ATOM 715 C C . ARG A 1 89 ? 9.066 -0.069 -4.136 1.00 94.56 89 ARG A C 1
ATOM 717 O O . ARG A 1 89 ? 9.386 -1.224 -3.911 1.00 94.56 89 ARG A O 1
ATOM 724 N N . MET A 1 90 ? 7.895 0.260 -4.678 1.00 94.25 90 MET A N 1
ATOM 725 C CA . MET A 1 90 ? 6.895 -0.724 -5.115 1.00 94.25 90 MET A CA 1
ATOM 726 C C . MET A 1 90 ? 7.486 -1.655 -6.177 1.00 94.25 90 MET A C 1
ATOM 728 O O . MET A 1 90 ? 7.364 -2.874 -6.079 1.00 94.25 90 MET A O 1
ATOM 732 N N . LYS A 1 91 ? 8.221 -1.093 -7.147 1.00 94.31 91 LYS A N 1
ATOM 733 C CA . LYS A 1 91 ? 8.959 -1.875 -8.145 1.00 94.31 91 LYS A CA 1
ATOM 734 C C . LYS A 1 91 ? 9.971 -2.824 -7.498 1.00 94.31 91 LYS A C 1
ATOM 736 O O . LYS A 1 91 ? 10.003 -4.002 -7.843 1.00 94.31 91 LYS A O 1
ATOM 741 N N . ALA A 1 92 ? 10.790 -2.317 -6.576 1.00 92.19 92 ALA A N 1
ATOM 742 C CA . ALA A 1 92 ? 11.775 -3.126 -5.859 1.00 92.19 92 ALA A CA 1
ATOM 743 C C . ALA A 1 92 ? 11.106 -4.218 -5.009 1.00 92.19 92 ALA A C 1
ATOM 745 O O . ALA A 1 92 ? 11.540 -5.362 -5.034 1.00 92.19 92 ALA A O 1
ATOM 746 N N . PHE A 1 93 ? 10.010 -3.880 -4.328 1.00 89.38 93 PHE A N 1
ATOM 747 C CA . PHE A 1 93 ? 9.214 -4.800 -3.525 1.00 89.38 93 PHE A CA 1
ATOM 748 C C . PHE A 1 93 ? 8.691 -5.964 -4.370 1.00 89.38 93 PHE A C 1
ATOM 750 O O . PHE A 1 93 ? 8.900 -7.123 -4.024 1.00 89.38 93 PHE A O 1
ATOM 757 N N . PHE A 1 94 ? 8.084 -5.683 -5.523 1.00 92.00 94 PHE A N 1
ATOM 758 C CA . PHE A 1 94 ? 7.691 -6.754 -6.430 1.00 92.00 94 PHE A CA 1
ATOM 759 C C . PHE A 1 94 ? 8.901 -7.576 -6.895 1.00 92.00 94 PHE A C 1
ATOM 761 O O . PHE A 1 94 ? 8.871 -8.799 -6.811 1.00 92.00 94 PHE A O 1
ATOM 768 N N . ALA A 1 95 ? 9.971 -6.924 -7.360 1.00 89.75 95 ALA A N 1
ATOM 769 C CA . ALA A 1 95 ? 11.138 -7.615 -7.905 1.00 89.75 95 ALA A CA 1
ATOM 770 C C . ALA A 1 95 ? 11.790 -8.583 -6.900 1.00 89.75 95 ALA A C 1
ATOM 772 O O . ALA A 1 95 ? 12.155 -9.693 -7.288 1.00 89.75 95 ALA A O 1
ATOM 773 N N . GLU A 1 96 ? 11.882 -8.182 -5.630 1.00 87.38 96 GLU A N 1
ATOM 774 C CA . GLU A 1 96 ? 12.478 -8.970 -4.546 1.00 87.38 96 GLU A CA 1
ATOM 775 C C . GLU A 1 96 ? 11.582 -10.147 -4.128 1.00 87.38 96 GLU A C 1
ATOM 777 O O . GLU A 1 96 ? 12.050 -11.268 -3.945 1.00 87.38 96 GLU A O 1
ATOM 782 N N . TYR A 1 97 ? 10.268 -9.921 -4.023 1.00 83.81 97 TYR A N 1
ATOM 783 C CA . TYR A 1 97 ? 9.343 -10.887 -3.420 1.00 83.81 97 TYR A CA 1
ATOM 784 C C . TYR A 1 97 ? 8.435 -11.617 -4.421 1.00 83.81 97 TYR A C 1
ATOM 786 O O . TYR A 1 97 ? 7.562 -12.377 -4.004 1.00 83.81 97 TYR A O 1
ATOM 794 N N . ARG A 1 98 ? 8.630 -11.448 -5.738 1.00 79.25 98 ARG A N 1
ATOM 795 C CA . ARG A 1 98 ? 7.799 -12.071 -6.796 1.00 79.25 98 ARG A CA 1
ATOM 796 C C . ARG A 1 98 ? 7.706 -13.600 -6.742 1.00 79.25 98 ARG A C 1
ATOM 798 O O . ARG A 1 98 ? 6.806 -14.166 -7.351 1.00 79.25 98 ARG A O 1
ATOM 805 N N . PHE A 1 99 ? 8.640 -14.260 -6.058 1.00 73.31 99 PHE A N 1
ATOM 806 C CA . PHE A 1 99 ? 8.707 -15.720 -5.939 1.00 73.31 99 PHE A CA 1
ATOM 807 C C . PHE A 1 99 ? 8.051 -16.271 -4.668 1.00 73.31 99 PHE A C 1
ATOM 809 O O . PHE A 1 99 ? 7.952 -17.487 -4.511 1.00 73.31 99 PHE A O 1
ATOM 816 N N . LEU A 1 100 ? 7.603 -15.404 -3.757 1.00 62.34 100 LEU A N 1
ATOM 817 C CA . LEU A 1 100 ? 6.782 -15.837 -2.635 1.00 62.34 100 LEU A CA 1
ATOM 818 C C . LEU A 1 100 ? 5.338 -16.042 -3.127 1.00 62.34 100 LEU A C 1
ATOM 820 O O . LEU A 1 100 ? 4.850 -15.213 -3.901 1.00 62.34 100 LEU A O 1
ATOM 824 N N . PRO A 1 101 ? 4.627 -17.104 -2.687 1.00 52.81 101 PRO A N 1
ATOM 825 C CA . PRO A 1 101 ? 3.179 -17.177 -2.867 1.00 52.81 101 PRO A CA 1
ATOM 826 C C . PRO A 1 101 ? 2.599 -15.866 -2.341 1.00 52.81 101 PRO A C 1
ATOM 828 O O . PRO A 1 101 ? 2.986 -15.484 -1.236 1.00 52.81 101 PRO A O 1
ATOM 831 N N . GLN A 1 102 ? 1.790 -15.179 -3.166 1.00 57.75 102 GLN A N 1
ATOM 832 C CA . GLN A 1 102 ? 1.263 -13.816 -2.967 1.00 57.75 102 GLN A CA 1
ATOM 833 C C . GLN A 1 102 ? 1.373 -13.385 -1.504 1.00 57.75 102 GLN A C 1
ATOM 835 O O . GLN A 1 102 ? 0.753 -14.015 -0.653 1.00 57.75 102 GLN A O 1
ATOM 840 N N . ALA A 1 103 ? 2.162 -12.355 -1.186 1.00 51.34 103 ALA A N 1
ATOM 841 C CA . ALA A 1 103 ? 2.402 -11.944 0.203 1.00 51.34 103 ALA A CA 1
ATOM 842 C C . ALA A 1 103 ? 1.098 -11.752 1.022 1.00 51.34 103 ALA A C 1
ATOM 844 O O . ALA A 1 103 ? 1.123 -11.910 2.241 1.00 51.34 103 ALA A O 1
ATOM 845 N N . GLY A 1 104 ? -0.046 -11.518 0.358 1.00 47.81 104 GLY A N 1
ATOM 846 C CA . GLY A 1 104 ? -1.391 -11.541 0.945 1.00 47.81 104 GLY A CA 1
ATOM 847 C C . GLY A 1 104 ? -1.913 -12.917 1.404 1.00 47.81 104 GLY A C 1
ATOM 848 O O . GLY A 1 104 ? -2.567 -12.994 2.439 1.00 47.81 104 GLY A O 1
ATOM 849 N N . ALA A 1 105 ? -1.570 -14.019 0.733 1.00 45.56 105 ALA A N 1
ATOM 850 C CA . ALA A 1 105 ? -2.025 -15.375 1.069 1.00 45.56 105 ALA A CA 1
ATOM 851 C C . ALA A 1 105 ? -1.469 -15.884 2.413 1.00 45.56 105 ALA A C 1
ATOM 853 O O . ALA A 1 105 ? -2.102 -16.693 3.087 1.00 45.56 105 ALA A O 1
ATOM 854 N N . LYS A 1 106 ? -0.301 -15.388 2.849 1.00 43.44 106 LYS A N 1
ATOM 855 C CA . LYS A 1 106 ? 0.249 -15.708 4.180 1.00 43.44 106 LYS A CA 1
ATOM 856 C C . LYS A 1 106 ? -0.398 -14.880 5.303 1.00 43.44 106 LYS A C 1
ATOM 858 O O . LYS A 1 106 ? -0.270 -15.246 6.468 1.00 43.44 106 LYS A O 1
ATOM 863 N N . LEU A 1 107 ? -1.118 -13.806 4.964 1.00 44.25 107 LEU A N 1
ATOM 864 C CA . LEU A 1 107 ? -1.888 -12.991 5.912 1.00 44.25 107 LEU A CA 1
ATOM 865 C C . LEU A 1 107 ? -3.303 -13.544 6.149 1.00 44.25 107 LEU A C 1
ATOM 867 O O . LEU A 1 107 ? -3.874 -13.296 7.207 1.00 44.25 107 LEU A O 1
ATOM 871 N N . ASP A 1 108 ? -3.838 -14.349 5.227 1.00 40.44 108 ASP A N 1
ATOM 872 C CA . ASP A 1 108 ? -5.142 -15.013 5.387 1.00 40.44 108 ASP A CA 1
ATOM 873 C C . ASP A 1 108 ? -5.147 -16.037 6.540 1.00 40.44 108 ASP A C 1
ATOM 875 O O . ASP A 1 108 ? -6.178 -16.281 7.161 1.00 40.44 108 ASP A O 1
ATOM 879 N N . GLY A 1 109 ? -3.981 -16.585 6.899 1.00 39.00 109 GLY A N 1
ATOM 880 C CA . GLY A 1 109 ? -3.826 -17.461 8.066 1.00 39.00 109 GLY A CA 1
ATOM 881 C C . GLY A 1 109 ? -3.813 -16.731 9.417 1.00 39.00 109 GLY A C 1
ATOM 882 O O . GLY A 1 109 ? -3.982 -17.372 10.448 1.00 39.00 109 GLY A O 1
ATOM 883 N N . LEU A 1 110 ? -3.629 -15.405 9.431 1.00 42.28 110 LEU A N 1
ATOM 884 C CA . LEU A 1 110 ? -3.615 -14.588 10.656 1.00 42.28 110 LEU A CA 1
ATOM 885 C C . LEU A 1 110 ? -4.995 -14.001 10.995 1.00 42.28 110 LEU A C 1
ATOM 887 O O . LEU A 1 110 ? -5.205 -13.536 12.114 1.00 42.28 110 LEU A O 1
ATOM 891 N N . SER A 1 111 ? -5.942 -14.023 10.052 1.00 41.97 111 SER A N 1
ATOM 892 C CA . SER A 1 111 ? -7.310 -13.521 10.240 1.00 41.97 111 SER A CA 1
ATOM 893 C C . SER A 1 111 ? -8.304 -14.598 10.692 1.00 41.97 111 SER A C 1
ATOM 895 O O . SER A 1 111 ? -9.389 -14.257 11.156 1.00 41.97 111 SER A O 1
ATOM 897 N N . ALA A 1 112 ? -7.948 -15.884 10.597 1.00 40.91 112 ALA A N 1
ATOM 898 C CA . ALA A 1 112 ? -8.864 -16.991 10.885 1.00 40.91 112 ALA A CA 1
ATOM 899 C C . ALA A 1 112 ? -8.992 -17.348 12.382 1.00 40.91 112 ALA A C 1
ATOM 901 O O . ALA A 1 112 ? -9.975 -17.976 12.763 1.00 40.91 112 ALA A O 1
ATOM 902 N N . ASP A 1 113 ? -8.056 -16.914 13.236 1.00 44.28 113 ASP A N 1
ATOM 903 C CA . ASP A 1 113 ? -8.090 -17.153 14.688 1.00 44.28 113 ASP A CA 1
ATOM 904 C C . ASP A 1 113 ? -7.886 -15.842 15.470 1.00 44.28 113 ASP A C 1
ATOM 906 O O . ASP A 1 113 ? -6.863 -15.597 16.104 1.00 44.28 113 ASP A O 1
ATOM 910 N N . THR A 1 114 ? -8.841 -14.913 15.355 1.00 44.28 114 THR A N 1
ATOM 911 C CA . THR A 1 114 ? -8.774 -13.601 16.037 1.00 44.28 114 THR A CA 1
ATOM 912 C C . THR A 1 114 ? -9.566 -13.554 17.343 1.00 44.28 114 THR A C 1
ATOM 914 O O . THR A 1 114 ? -9.839 -12.470 17.860 1.00 44.28 114 THR A O 1
ATOM 917 N N . GLY A 1 115 ? -9.941 -14.712 17.894 1.00 38.66 115 GLY A N 1
ATOM 918 C CA . GLY A 1 115 ? -10.651 -14.789 19.173 1.00 38.66 115 GLY A CA 1
ATOM 919 C C . GLY A 1 115 ? -9.828 -14.264 20.352 1.00 38.66 115 GLY A C 1
ATOM 920 O O . GLY A 1 115 ? -10.406 -13.881 21.365 1.00 38.66 115 GLY A O 1
ATOM 921 N N . ASN A 1 116 ? -8.495 -14.215 20.224 1.00 45.50 116 ASN A N 1
ATOM 922 C CA . ASN A 1 116 ? -7.612 -13.724 21.277 1.00 45.50 116 ASN A CA 1
ATOM 923 C C . ASN A 1 116 ? -6.205 -13.372 20.754 1.00 45.50 116 ASN A C 1
ATOM 925 O O . ASN A 1 116 ? -5.222 -13.973 21.184 1.00 45.50 116 ASN A O 1
ATOM 929 N N . LEU A 1 117 ? -6.072 -12.437 19.804 1.00 43.66 117 LEU A N 1
ATOM 930 C CA . LEU A 1 117 ? -4.727 -11.988 19.423 1.00 43.66 117 LEU A CA 1
ATOM 931 C C . LEU A 1 117 ? -4.096 -11.222 20.602 1.00 43.66 117 LEU A C 1
ATOM 933 O O . LEU A 1 117 ? -4.634 -10.183 20.996 1.00 43.66 117 LEU A O 1
ATOM 937 N N . PRO A 1 118 ? -2.956 -11.685 21.156 1.00 49.97 118 PRO A N 1
ATOM 938 C CA . PRO A 1 118 ? -2.203 -10.920 22.140 1.00 49.97 118 PRO A CA 1
ATOM 939 C C . PRO A 1 118 ? -1.726 -9.605 21.515 1.00 49.97 118 PRO A C 1
ATOM 941 O O . PRO A 1 118 ? -1.703 -9.463 20.289 1.00 49.97 118 PRO A O 1
ATOM 944 N N . GLN A 1 119 ? -1.253 -8.680 22.355 1.00 51.09 119 GLN A N 1
ATOM 945 C CA . GLN A 1 119 ? -0.588 -7.423 21.967 1.00 51.09 119 GLN A CA 1
ATOM 946 C C . GLN A 1 119 ? 0.345 -7.544 20.747 1.00 51.09 119 GLN A C 1
ATOM 948 O O . GLN A 1 119 ? 0.396 -6.617 19.947 1.00 51.09 119 GLN A O 1
ATOM 953 N N . ALA A 1 120 ? 0.965 -8.707 20.529 1.00 40.66 120 ALA A N 1
ATOM 954 C CA . ALA A 1 120 ? 1.768 -9.040 19.355 1.00 40.66 120 ALA A CA 1
ATOM 955 C C . ALA A 1 120 ? 1.082 -8.785 17.994 1.00 40.66 120 ALA A C 1
ATOM 957 O O . ALA A 1 120 ? 1.747 -8.369 17.052 1.00 40.66 120 ALA A O 1
ATOM 958 N N . GLY A 1 121 ? -0.232 -9.002 17.856 1.00 42.41 121 GLY A N 1
ATOM 959 C CA . GLY A 1 121 ? -0.947 -8.729 16.602 1.00 42.41 121 GLY A CA 1
ATOM 960 C C . GLY A 1 121 ? -1.051 -7.229 16.312 1.00 42.41 121 GLY A C 1
ATOM 961 O O . GLY A 1 121 ? -0.706 -6.774 15.223 1.00 42.41 121 GLY A O 1
ATOM 962 N N . ALA A 1 122 ? -1.465 -6.447 17.312 1.00 42.56 122 ALA A N 1
ATOM 963 C CA . ALA A 1 122 ? -1.518 -4.987 17.218 1.00 42.56 122 ALA A CA 1
ATOM 964 C C . ALA A 1 122 ? -0.120 -4.381 17.004 1.00 42.56 122 ALA A C 1
ATOM 966 O O . ALA A 1 122 ? 0.043 -3.474 16.194 1.00 42.56 122 ALA A O 1
ATOM 967 N N . GLU A 1 123 ? 0.894 -4.949 17.655 1.00 42.97 123 GLU A N 1
ATOM 968 C CA . GLU A 1 123 ? 2.291 -4.541 17.527 1.00 42.97 123 GLU A CA 1
ATOM 969 C C . GLU A 1 123 ? 2.852 -4.858 16.129 1.00 42.97 123 GLU A C 1
ATOM 971 O O . GLU A 1 123 ? 3.580 -4.055 15.556 1.00 42.97 123 GLU A O 1
ATOM 976 N N . LEU A 1 124 ? 2.469 -5.985 15.515 1.00 44.53 124 LEU A N 1
ATOM 977 C CA . LEU A 1 124 ? 2.814 -6.297 14.123 1.00 44.53 124 LEU A CA 1
ATOM 978 C C . LEU A 1 124 ? 2.124 -5.354 13.128 1.00 44.53 124 LEU A C 1
ATOM 980 O O . LEU A 1 124 ? 2.750 -4.959 12.147 1.00 44.53 124 LEU A O 1
ATOM 984 N N . ALA A 1 125 ? 0.873 -4.956 13.382 1.00 41.47 125 ALA A N 1
ATOM 985 C CA . ALA A 1 125 ? 0.173 -3.962 12.567 1.00 41.47 125 ALA A CA 1
ATOM 986 C C . ALA A 1 125 ? 0.819 -2.571 12.678 1.00 41.47 125 ALA A C 1
ATOM 988 O O . ALA A 1 125 ? 1.060 -1.929 11.657 1.00 41.47 125 ALA A O 1
ATOM 989 N N . GLU A 1 126 ? 1.155 -2.123 13.892 1.00 42.84 126 GLU A N 1
ATOM 990 C CA . GLU A 1 126 ? 1.902 -0.880 14.119 1.00 42.84 126 GLU A CA 1
ATOM 991 C C . GLU A 1 126 ? 3.290 -0.926 13.478 1.00 42.84 126 GLU A C 1
ATOM 993 O O . GLU A 1 126 ? 3.708 0.037 12.841 1.00 42.84 126 GLU A O 1
ATOM 998 N N . ARG A 1 127 ? 3.996 -2.056 13.569 1.00 41.25 127 ARG A N 1
ATOM 999 C CA . ARG A 1 127 ? 5.302 -2.232 12.922 1.00 41.25 127 ARG A CA 1
ATOM 1000 C C . ARG A 1 127 ? 5.201 -2.261 11.403 1.00 41.25 127 ARG A C 1
ATOM 1002 O O . ARG A 1 127 ? 6.086 -1.724 10.748 1.00 41.25 127 ARG A O 1
ATOM 1009 N N . ALA A 1 128 ? 4.128 -2.818 10.843 1.00 45.66 128 ALA A N 1
ATOM 1010 C CA . ALA A 1 128 ? 3.853 -2.773 9.408 1.00 45.66 128 ALA A CA 1
ATOM 1011 C C . ALA A 1 128 ? 3.540 -1.347 8.918 1.00 45.66 128 ALA A C 1
ATOM 1013 O O . ALA A 1 128 ? 3.922 -0.997 7.806 1.00 45.66 128 ALA A O 1
ATOM 1014 N N . LEU A 1 129 ? 2.921 -0.508 9.758 1.00 42.44 129 LEU A N 1
ATOM 1015 C CA . LEU A 1 129 ? 2.737 0.932 9.512 1.00 42.44 129 LEU A CA 1
ATOM 1016 C C . LEU A 1 129 ? 4.038 1.742 9.661 1.00 42.44 129 LEU A C 1
ATOM 1018 O O . LEU A 1 129 ? 4.146 2.839 9.117 1.00 42.44 129 LEU A O 1
ATOM 1022 N N . GLN A 1 130 ? 5.010 1.217 10.412 1.00 40.38 130 GLN A N 1
ATOM 1023 C CA . GLN A 1 130 ? 6.351 1.787 10.573 1.00 40.38 130 GLN A CA 1
ATOM 1024 C C . GLN A 1 130 ? 7.372 1.238 9.574 1.00 40.38 130 GLN A C 1
ATOM 1026 O O . GLN A 1 130 ? 8.508 1.724 9.543 1.00 40.38 130 GLN A O 1
ATOM 1031 N N . LEU A 1 131 ? 7.002 0.246 8.754 1.00 39.53 131 LEU A N 1
ATOM 1032 C CA . LEU A 1 131 ? 7.840 -0.143 7.632 1.00 39.53 131 LEU A CA 1
ATOM 1033 C C . LEU A 1 131 ? 8.010 1.094 6.757 1.00 39.53 131 LEU A C 1
ATOM 1035 O O . LEU A 1 131 ? 7.022 1.750 6.417 1.00 39.53 131 LEU A O 1
ATOM 1039 N N . PRO A 1 132 ? 9.253 1.454 6.414 1.00 31.23 132 PRO A N 1
ATOM 1040 C CA . PRO A 1 132 ? 9.464 2.581 5.548 1.00 31.23 132 PRO A CA 1
ATOM 1041 C C . PRO A 1 132 ? 8.833 2.203 4.210 1.00 31.23 132 PRO A C 1
ATOM 1043 O O . PRO A 1 132 ? 9.331 1.330 3.498 1.00 31.23 132 PRO A O 1
ATOM 1046 N N . TRP A 1 133 ? 7.738 2.877 3.866 1.00 57.72 133 TRP A N 1
ATOM 1047 C CA . TRP A 1 133 ? 7.630 3.384 2.507 1.00 57.72 133 TRP A CA 1
ATOM 1048 C C . TRP A 1 133 ? 8.809 4.328 2.323 1.00 57.72 133 TRP A C 1
ATOM 1050 O O . TRP A 1 133 ? 8.742 5.570 2.485 1.00 57.72 133 TRP A O 1
#

Sequence (133 aa):
MKKKQVPTQLFSDYPAFLGEIRERIRSAQVRASFAVNRELIQLYWDVGRLIVSVQDSVGWGKGVIPRLAADIRNDFPELRGFSERNLGRMKAFFAEYRFLPQAGAKLDGLSADTGNLPQAGAELAERALQLPW

Secondary structure (DSSP, 8-state):
-------THHHHHHHHHHHHHHHHHHHHHHHHHHHHHHHHHHHHHHHHHHHHHHHHHH---TTHHHHHHHHHHHH-TT--S-SHHHHHHHHHHHHHHTTSS-TTTTTHHHHS--TT--HHHHHHHHHHHSS--

Foldseek 3Di:
DDPPPPPPVCVVCVVVVVVVVVVVVVLVVLVVLLVVLLVVLLVLLVLLVVVVVCCVPVVPPPVPLCVQLVVCCVVPVPDDQSHSVSSVVSVVVNVVCVPPDRPSVVCVVVPPPVPDDPVVSVVVSVVSVVPDD